Protein AF-A0A1A3H4J9-F1 (afdb_monomer_lite)

Foldseek 3Di:
DQCLLVQLLVCLVVLVLVSVVVSLVVLPVQQLHWHHHDPPGRTPAGSLCSNLSSCVSVVNNVSNVVSVVSRVVSVVVVVVVVVVVVD

Secondary structure (DSSP, 8-state):
-HHHHHHHHHHHHHT-HHHHHHHHHHHGGGTTSEEEETTTTEEEEEHHHHHHHHHHHTT-HHHHHHHHHHHHHHHHHHHHHHHTTT-

Radius of gyration: 13.66 Å; chains: 1; bounding box: 39×22×35 Å

Structure (mmCIF, N/CA/C/O backbone):
data_AF-A0A1A3H4J9-F1
#
_entry.id   AF-A0A1A3H4J9-F1
#
loop_
_atom_site.group_PDB
_atom_site.id
_atom_site.type_symbol
_atom_site.label_atom_id
_atom_site.label_alt_id
_atom_site.label_comp_id
_atom_site.label_asym_id
_atom_site.label_entity_id
_atom_site.label_seq_id
_atom_site.pdbx_PDB_ins_code
_atom_site.Cartn_x
_atom_site.Cartn_y
_atom_site.Cartn_z
_atom_site.occupancy
_atom_site.B_iso_or_equiv
_atom_site.auth_seq_id
_atom_site.auth_comp_id
_atom_site.auth_asym_id
_atom_site.auth_atom_id
_atom_site.pdbx_PDB_model_num
ATOM 1 N N . MET A 1 1 ? -7.877 -3.846 -10.311 1.00 54.94 1 MET A N 1
ATOM 2 C CA . MET A 1 1 ? -6.782 -3.327 -9.469 1.00 54.94 1 MET A CA 1
ATOM 3 C C . MET A 1 1 ? -6.282 -1.913 -9.766 1.00 54.94 1 MET A C 1
ATOM 5 O O . MET A 1 1 ? -5.810 -1.330 -8.801 1.00 54.94 1 MET A O 1
ATOM 9 N N . PRO A 1 2 ? -6.341 -1.318 -10.983 1.00 61.19 2 PRO A N 1
ATOM 10 C CA . PRO A 1 2 ? -5.651 -0.039 -11.214 1.00 61.19 2 PRO A CA 1
ATOM 11 C C . PRO A 1 2 ? -6.126 1.080 -10.274 1.00 61.19 2 PRO A C 1
ATOM 13 O O . PRO A 1 2 ? -5.330 1.781 -9.661 1.00 61.19 2 PRO A O 1
ATOM 16 N N . PHE A 1 3 ? -7.440 1.179 -10.068 1.00 80.88 3 PHE A N 1
ATOM 17 C CA . PHE A 1 3 ? -8.033 2.215 -9.221 1.00 80.88 3 PHE A CA 1
ATOM 18 C C . PHE A 1 3 ? -7.895 1.974 -7.711 1.00 80.88 3 PHE A C 1
ATOM 20 O O . PHE A 1 3 ? -8.140 2.898 -6.943 1.00 80.88 3 PHE A O 1
ATOM 27 N N . THR A 1 4 ? -7.521 0.774 -7.254 1.00 89.00 4 THR A N 1
ATOM 28 C CA . THR A 1 4 ? -7.518 0.447 -5.816 1.00 89.00 4 THR A CA 1
ATOM 29 C C . THR A 1 4 ? -6.453 1.248 -5.058 1.00 89.00 4 THR A C 1
ATOM 31 O O . THR A 1 4 ? -6.741 1.764 -3.981 1.00 89.00 4 THR A O 1
ATOM 34 N N . VAL A 1 5 ? -5.267 1.445 -5.650 1.00 92.69 5 VAL A N 1
ATOM 35 C CA . VAL A 1 5 ? -4.205 2.295 -5.075 1.00 92.69 5 VAL A CA 1
ATOM 36 C C . VAL A 1 5 ? -4.638 3.760 -4.985 1.00 92.69 5 VAL A C 1
ATOM 38 O O . VAL A 1 5 ? -4.441 4.408 -3.961 1.00 92.69 5 VAL A O 1
ATOM 41 N N . LEU A 1 6 ? -5.287 4.287 -6.027 1.00 91.44 6 LEU A N 1
ATOM 42 C CA . LEU A 1 6 ? -5.822 5.649 -5.985 1.00 91.44 6 LEU A CA 1
ATOM 43 C C . LEU A 1 6 ? -6.882 5.792 -4.883 1.00 91.44 6 LEU A C 1
ATOM 45 O O . LEU A 1 6 ? -6.863 6.759 -4.125 1.00 91.44 6 LEU A O 1
ATOM 49 N N . ARG A 1 7 ? -7.786 4.811 -4.773 1.00 93.25 7 ARG A N 1
ATOM 50 C CA . ARG A 1 7 ? -8.874 4.817 -3.789 1.00 93.25 7 ARG A CA 1
ATOM 51 C C . ARG A 1 7 ? -8.371 4.769 -2.352 1.00 93.25 7 ARG A C 1
ATOM 53 O O . ARG A 1 7 ? -8.878 5.537 -1.544 1.00 93.25 7 ARG A O 1
ATOM 60 N N . VAL A 1 8 ? -7.388 3.922 -2.028 1.00 95.81 8 VAL A N 1
ATOM 61 C CA . VAL A 1 8 ? -6.870 3.844 -0.649 1.00 95.81 8 VAL A CA 1
ATOM 62 C C . VAL A 1 8 ? -6.190 5.150 -0.232 1.00 95.81 8 VAL A C 1
ATOM 64 O O . VAL A 1 8 ? -6.430 5.638 0.868 1.00 95.81 8 VAL A O 1
ATOM 67 N N . ASN A 1 9 ? -5.424 5.771 -1.134 1.00 94.62 9 ASN A N 1
ATOM 68 C CA . ASN A 1 9 ? -4.763 7.047 -0.863 1.00 94.62 9 ASN A CA 1
ATOM 69 C C . ASN A 1 9 ? -5.776 8.190 -0.712 1.00 94.62 9 ASN A C 1
ATOM 71 O O . ASN A 1 9 ? -5.651 9.010 0.196 1.00 94.62 9 ASN A O 1
ATOM 75 N N . ALA A 1 10 ? -6.809 8.227 -1.560 1.00 95.31 10 ALA A N 1
ATOM 76 C CA . ALA A 1 10 ? -7.889 9.203 -1.438 1.00 95.31 10 ALA A CA 1
ATOM 77 C C . ALA A 1 10 ? -8.658 9.034 -0.117 1.00 95.31 10 ALA A C 1
ATOM 79 O O . ALA A 1 10 ? -8.894 10.016 0.582 1.00 95.31 10 ALA A O 1
ATOM 80 N N . ALA A 1 11 ? -9.005 7.799 0.251 1.00 97.62 11 ALA A N 1
ATOM 81 C CA . ALA A 1 11 ? -9.683 7.499 1.509 1.00 97.62 11 ALA A CA 1
ATOM 82 C C . ALA A 1 11 ? -8.847 7.923 2.726 1.00 97.62 11 ALA A C 1
ATOM 84 O O . ALA A 1 11 ? -9.371 8.571 3.629 1.00 97.62 11 ALA A O 1
ATOM 85 N N . ALA A 1 12 ? -7.538 7.645 2.714 1.00 97.31 12 ALA A N 1
ATOM 86 C CA . ALA A 1 12 ? -6.619 8.070 3.768 1.00 97.31 12 ALA A CA 1
ATOM 87 C C . ALA A 1 12 ? -6.569 9.599 3.901 1.00 97.31 12 ALA A C 1
ATOM 89 O O . ALA A 1 12 ? -6.684 10.120 5.009 1.00 97.31 12 ALA A O 1
ATOM 90 N N . ALA A 1 13 ? -6.481 10.324 2.781 1.00 96.81 13 ALA A N 1
ATOM 91 C CA . ALA A 1 13 ? -6.491 11.787 2.775 1.00 96.81 13 ALA A CA 1
ATOM 92 C C . ALA A 1 13 ? -7.815 12.386 3.290 1.00 96.81 13 ALA A C 1
ATOM 94 O O . ALA A 1 13 ? -7.813 13.461 3.886 1.00 96.81 13 ALA A O 1
ATOM 95 N N . MET A 1 14 ? -8.939 11.695 3.078 1.00 97.62 14 MET A N 1
ATOM 96 C CA . MET A 1 14 ? -10.262 12.101 3.568 1.00 97.62 14 MET A CA 1
ATOM 97 C C . MET A 1 14 ? -10.558 11.632 5.003 1.00 97.62 14 MET A C 1
ATOM 99 O O . MET A 1 14 ? -11.566 12.042 5.574 1.00 97.62 14 MET A O 1
ATOM 103 N N . GLY A 1 15 ? -9.710 10.781 5.591 1.00 97.38 15 GLY A N 1
ATOM 104 C CA . GLY A 1 15 ? -9.947 10.179 6.906 1.00 97.38 15 GLY A CA 1
ATOM 105 C C . GLY A 1 15 ? -11.021 9.083 6.920 1.00 97.38 15 GLY A C 1
ATOM 106 O O . GLY A 1 15 ? -11.504 8.723 7.993 1.00 97.38 15 GLY A O 1
ATOM 107 N N . ASP A 1 16 ? -11.394 8.532 5.761 1.00 98.44 16 ASP A N 1
ATOM 108 C CA . ASP A 1 16 ? -12.339 7.414 5.658 1.00 98.44 16 ASP A CA 1
ATOM 109 C C . ASP A 1 16 ? -11.632 6.091 5.988 1.00 98.44 16 ASP A C 1
ATOM 111 O O . ASP A 1 16 ? -11.153 5.360 5.118 1.00 98.44 16 ASP A O 1
ATOM 115 N N . LEU A 1 17 ? -11.514 5.801 7.285 1.00 98.44 17 LEU A N 1
ATOM 116 C CA . LEU A 1 17 ? -10.735 4.662 7.771 1.00 98.44 17 LEU A CA 1
ATOM 117 C C . LEU A 1 17 ? -11.343 3.302 7.402 1.00 98.44 17 LEU A C 1
ATOM 119 O O . LEU A 1 17 ? -10.609 2.316 7.329 1.00 98.44 17 LEU A O 1
ATOM 123 N N . ASP A 1 18 ? -12.653 3.224 7.170 1.00 98.25 18 ASP A N 1
ATOM 124 C CA . ASP A 1 18 ? -13.300 1.974 6.766 1.00 98.25 18 ASP A CA 1
ATOM 125 C C . ASP A 1 18 ? -12.982 1.646 5.307 1.00 98.25 18 ASP A C 1
ATOM 127 O O . ASP A 1 18 ? -12.583 0.516 5.002 1.00 98.25 18 ASP A O 1
ATOM 131 N N . GLU A 1 19 ? -13.036 2.646 4.424 1.00 97.94 19 GLU A N 1
ATOM 132 C CA . GLU A 1 19 ? -12.585 2.495 3.040 1.00 97.94 19 GLU A CA 1
ATOM 133 C C . GLU A 1 19 ? -11.075 2.207 2.979 1.00 97.94 19 GLU A C 1
ATOM 135 O O . GLU A 1 19 ? -10.657 1.327 2.220 1.00 97.94 19 GLU A O 1
ATOM 140 N N . VAL A 1 20 ? -10.255 2.854 3.822 1.00 98.50 20 VAL A N 1
ATOM 141 C CA . VAL A 1 20 ? -8.816 2.543 3.927 1.00 98.50 20 VAL A CA 1
ATOM 142 C C . VAL A 1 20 ? -8.598 1.071 4.269 1.00 98.50 20 VAL A C 1
ATOM 144 O O . VAL A 1 20 ? -7.854 0.395 3.561 1.00 98.50 20 VAL A O 1
ATOM 147 N N . ARG A 1 21 ? -9.259 0.541 5.309 1.00 98.31 21 ARG A N 1
ATOM 148 C CA . ARG A 1 21 ? -9.126 -0.877 5.696 1.00 98.31 21 ARG A CA 1
ATOM 149 C C . ARG A 1 21 ? -9.519 -1.809 4.559 1.00 98.31 21 ARG A C 1
ATOM 151 O O . ARG A 1 21 ? -8.794 -2.759 4.269 1.00 98.31 21 ARG A O 1
ATOM 158 N N . ALA A 1 22 ? -10.654 -1.537 3.922 1.00 97.25 22 ALA A N 1
ATOM 159 C CA . ALA A 1 22 ? -11.192 -2.403 2.886 1.00 97.25 22 ALA A CA 1
ATOM 160 C C . ALA A 1 22 ? -10.283 -2.444 1.647 1.00 97.25 22 ALA A C 1
ATOM 162 O O . ALA A 1 22 ? -9.998 -3.520 1.122 1.00 97.25 22 ALA A O 1
ATOM 163 N N . ARG A 1 23 ? -9.775 -1.288 1.202 1.00 96.56 23 ARG A N 1
ATOM 164 C CA . ARG A 1 23 ? -8.884 -1.215 0.035 1.00 96.56 23 ARG A CA 1
ATOM 165 C C . ARG A 1 23 ? -7.466 -1.687 0.352 1.00 96.56 23 ARG A C 1
ATOM 167 O O . ARG A 1 23 ? -6.864 -2.338 -0.495 1.00 96.56 23 ARG A O 1
ATOM 174 N N . ALA A 1 24 ? -6.946 -1.427 1.553 1.00 97.00 24 ALA A N 1
ATOM 175 C CA . ALA A 1 24 ? -5.649 -1.954 1.976 1.00 97.00 24 ALA A CA 1
ATOM 176 C C . ALA A 1 24 ? -5.643 -3.491 1.965 1.00 97.00 24 ALA A C 1
ATOM 178 O O . ALA A 1 24 ? -4.745 -4.088 1.379 1.00 97.00 24 ALA A O 1
ATOM 179 N N . ALA A 1 25 ? -6.696 -4.132 2.486 1.00 96.69 25 ALA A N 1
ATOM 180 C CA . ALA A 1 25 ? -6.823 -5.591 2.470 1.00 96.69 25 ALA A CA 1
ATOM 181 C C . ALA A 1 25 ? -6.815 -6.188 1.046 1.00 96.69 25 ALA A C 1
ATOM 183 O O . ALA A 1 25 ? -6.252 -7.257 0.819 1.00 96.69 25 ALA A O 1
ATOM 184 N N . GLU A 1 26 ? -7.402 -5.495 0.066 1.00 94.94 26 GLU A N 1
ATOM 185 C CA . GLU A 1 26 ? -7.337 -5.903 -1.345 1.00 94.94 26 GLU A CA 1
ATOM 186 C C . GLU A 1 26 ? -5.930 -5.758 -1.944 1.00 94.94 26 GLU A C 1
ATOM 188 O O . GLU A 1 26 ? -5.574 -6.496 -2.867 1.00 94.94 26 GLU A O 1
ATOM 193 N N . LEU A 1 27 ? -5.143 -4.801 -1.445 1.00 94.38 27 LEU A N 1
ATOM 194 C CA . LEU A 1 27 ? -3.800 -4.491 -1.932 1.00 94.38 27 LEU A CA 1
ATOM 195 C C . LEU A 1 27 ? -2.707 -5.388 -1.345 1.00 94.38 27 LEU A C 1
ATOM 197 O O . LEU A 1 27 ? -1.697 -5.568 -2.017 1.00 94.38 27 LEU A O 1
ATOM 201 N N . GLU A 1 28 ? -2.907 -5.999 -0.172 1.00 94.44 28 GLU A N 1
ATOM 202 C CA . GLU A 1 28 ? -1.905 -6.854 0.498 1.00 94.44 28 GLU A CA 1
ATOM 203 C C . GLU A 1 28 ? -1.282 -7.900 -0.435 1.00 94.44 28 GLU A C 1
ATOM 205 O O . GLU A 1 28 ? -0.064 -8.041 -0.523 1.00 94.44 28 GLU A O 1
ATOM 210 N N . ARG A 1 29 ? -2.113 -8.598 -1.221 1.00 93.69 29 ARG A N 1
ATOM 211 C CA . ARG A 1 29 ? -1.653 -9.638 -2.165 1.00 93.69 29 ARG A CA 1
ATOM 212 C C . ARG A 1 29 ? -0.777 -9.108 -3.311 1.00 93.69 29 ARG A C 1
ATOM 214 O O . ARG A 1 29 ? -0.274 -9.904 -4.099 1.00 93.69 29 ARG A O 1
ATOM 221 N N . TYR A 1 30 ? -0.685 -7.789 -3.456 1.00 93.50 30 TYR A N 1
ATOM 222 C CA . TYR A 1 30 ? 0.090 -7.085 -4.474 1.00 93.50 30 TYR A CA 1
ATOM 223 C C . TYR A 1 30 ? 1.284 -6.324 -3.876 1.00 93.50 30 TYR A C 1
ATOM 225 O O . TYR A 1 30 ? 1.968 -5.611 -4.613 1.00 93.50 30 TYR A O 1
ATOM 233 N N . SER A 1 31 ? 1.567 -6.476 -2.577 1.00 94.88 31 SER A N 1
ATOM 234 C CA . SER A 1 31 ? 2.826 -6.021 -1.976 1.00 94.88 31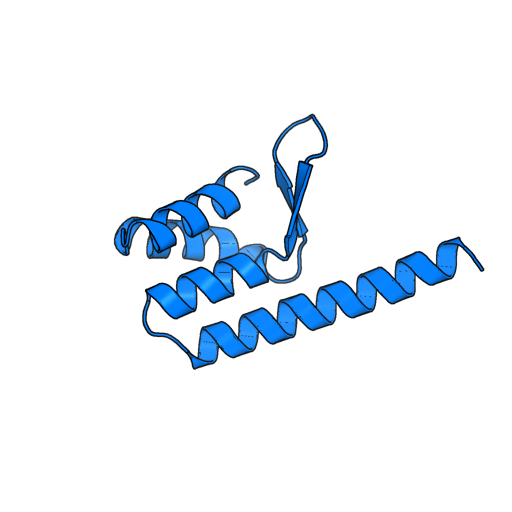 SER A CA 1
ATOM 235 C C . SER A 1 31 ? 4.028 -6.554 -2.774 1.00 94.88 31 SER A C 1
ATOM 237 O O . SER A 1 31 ? 4.023 -7.688 -3.262 1.00 94.88 31 SER A O 1
ATOM 239 N N . GLY A 1 32 ? 5.037 -5.707 -2.983 1.00 93.69 32 GLY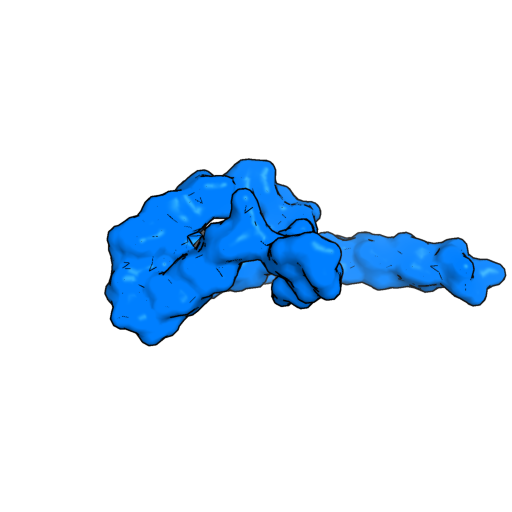 A N 1
ATOM 240 C CA . GLY A 1 32 ? 6.211 -5.987 -3.810 1.00 93.69 32 GLY A CA 1
ATOM 241 C C . GLY A 1 32 ? 6.017 -5.773 -5.317 1.00 93.69 32 GLY A C 1
ATOM 242 O O . GLY A 1 32 ? 6.924 -6.086 -6.092 1.00 93.69 32 GLY A O 1
ATOM 243 N N . SER A 1 33 ? 4.873 -5.237 -5.756 1.00 93.19 33 SER A N 1
ATOM 244 C CA . SER A 1 33 ? 4.590 -4.936 -7.168 1.00 93.19 33 SER A CA 1
ATOM 245 C C . SER A 1 33 ? 4.403 -3.438 -7.439 1.00 93.19 33 SER A C 1
ATOM 247 O O . SER A 1 33 ? 4.190 -2.645 -6.520 1.00 93.19 33 SER A O 1
ATOM 249 N N . ILE A 1 34 ? 4.475 -3.041 -8.716 1.00 91.12 34 ILE A N 1
ATOM 250 C CA . ILE A 1 34 ? 4.113 -1.690 -9.164 1.00 91.12 34 ILE A CA 1
ATOM 251 C C . ILE A 1 34 ? 2.654 -1.668 -9.621 1.00 91.12 34 ILE A C 1
ATOM 253 O O . ILE A 1 34 ? 2.236 -2.486 -10.441 1.00 91.12 34 ILE A O 1
ATOM 257 N N . ALA A 1 35 ? 1.898 -0.686 -9.134 1.00 89.06 35 ALA A N 1
ATOM 258 C CA . ALA A 1 35 ? 0.564 -0.384 -9.624 1.00 89.06 35 ALA A CA 1
ATOM 259 C C . ALA A 1 35 ? 0.602 0.549 -10.843 1.00 89.06 35 ALA A C 1
ATOM 261 O O . ALA A 1 35 ? 1.349 1.530 -10.877 1.00 89.06 35 ALA A O 1
ATOM 262 N N . GLY A 1 36 ? -0.278 0.278 -11.808 1.00 83.56 36 GLY A N 1
ATOM 263 C CA . GLY A 1 36 ? -0.595 1.169 -12.926 1.00 83.56 36 GLY A CA 1
ATOM 264 C C . GLY A 1 36 ? -2.088 1.495 -12.984 1.00 83.56 36 GLY A C 1
ATOM 265 O O . GLY A 1 36 ? -2.897 0.773 -12.407 1.00 83.56 36 GLY A O 1
ATOM 266 N N . LEU A 1 37 ? -2.451 2.570 -13.682 1.00 72.75 37 LEU A N 1
ATOM 267 C CA . LEU A 1 37 ? -3.801 3.070 -13.927 1.00 72.75 37 LEU A CA 1
ATOM 268 C C . LEU A 1 37 ? -4.144 2.963 -15.422 1.00 72.75 37 LEU A C 1
ATOM 270 O O . LEU A 1 37 ? -3.587 3.684 -16.242 1.00 72.75 37 LEU A O 1
ATOM 274 N N . GLY A 1 38 ? -5.121 2.112 -15.754 1.00 66.62 38 GLY A N 1
ATOM 275 C CA . GLY A 1 38 ? -5.791 2.097 -17.063 1.00 66.62 38 GLY A CA 1
ATOM 276 C C . GLY A 1 38 ? -4.941 1.673 -18.270 1.00 66.62 38 GLY A C 1
ATOM 277 O O . GLY A 1 38 ? -3.787 1.274 -18.141 1.00 66.62 38 GLY A O 1
ATOM 278 N N . VAL A 1 39 ? -5.567 1.727 -19.452 1.00 55.38 39 VAL A N 1
ATOM 279 C CA . VAL A 1 39 ? -4.996 1.321 -20.755 1.00 55.38 39 VAL A CA 1
ATOM 280 C C . VAL A 1 39 ? -3.925 2.280 -21.292 1.00 55.38 39 VAL A C 1
ATOM 282 O O . VAL A 1 39 ? -3.196 1.904 -22.203 1.00 55.38 39 VAL A O 1
ATOM 285 N N . ASP A 1 40 ? -3.758 3.453 -20.676 1.00 60.41 40 ASP A N 1
ATOM 286 C CA . ASP A 1 40 ? -2.845 4.507 -21.145 1.00 60.41 40 ASP A CA 1
ATOM 287 C C . ASP A 1 40 ? -1.511 4.566 -20.373 1.00 60.41 40 ASP A C 1
ATOM 289 O O . ASP A 1 40 ? -0.775 5.546 -20.456 1.00 60.41 40 ASP A O 1
ATOM 293 N N . GLY A 1 41 ? -1.172 3.519 -19.613 1.00 62.09 41 GLY A N 1
ATOM 294 C CA . GLY A 1 41 ? 0.187 3.338 -19.087 1.00 62.09 41 GLY A CA 1
ATOM 295 C C . GLY A 1 41 ? 0.589 4.261 -17.932 1.00 62.09 41 GLY A C 1
ATOM 296 O O . GLY A 1 41 ? 1.782 4.429 -17.676 1.00 62.09 41 GLY A O 1
ATOM 297 N N . LEU A 1 42 ? -0.365 4.849 -17.204 1.00 76.50 42 LEU A N 1
ATOM 298 C CA . LEU A 1 42 ? -0.037 5.676 -16.044 1.00 76.50 42 LEU A CA 1
ATOM 299 C C . LEU A 1 42 ? 0.444 4.796 -14.883 1.00 76.50 42 LEU A C 1
ATOM 301 O O . LEU A 1 42 ? -0.354 4.194 -14.173 1.00 76.50 42 LEU A O 1
ATOM 305 N N . MET A 1 43 ? 1.751 4.727 -14.663 1.00 79.56 43 MET A N 1
ATOM 306 C CA . MET A 1 43 ? 2.327 4.040 -13.505 1.00 79.56 43 MET A CA 1
ATOM 307 C C . MET A 1 43 ? 2.204 4.920 -12.259 1.00 79.56 43 MET A C 1
ATOM 309 O O . MET A 1 43 ? 2.593 6.084 -12.280 1.00 79.56 43 MET A O 1
ATOM 313 N N . VAL A 1 44 ? 1.655 4.369 -11.175 1.00 81.56 44 VAL A N 1
ATOM 314 C CA . VAL A 1 44 ? 1.437 5.099 -9.911 1.00 81.56 44 VAL A CA 1
ATOM 315 C C . VAL A 1 44 ? 2.606 4.907 -8.949 1.00 81.56 44 VAL A C 1
ATOM 317 O O . VAL A 1 44 ? 2.931 5.815 -8.192 1.00 81.56 44 VAL A O 1
ATOM 320 N N . GLY A 1 45 ? 3.260 3.745 -9.001 1.00 87.50 45 GLY A N 1
ATOM 321 C CA . GLY A 1 45 ? 4.394 3.399 -8.141 1.00 87.50 45 GLY A CA 1
ATOM 322 C C . GLY A 1 45 ? 4.176 2.095 -7.369 1.00 87.50 45 GLY A C 1
ATOM 323 O O . GLY A 1 45 ? 3.211 1.372 -7.643 1.00 87.50 45 GLY A O 1
ATOM 324 N N . PRO A 1 46 ? 5.083 1.749 -6.440 1.00 94.44 46 PRO A N 1
ATOM 325 C CA . PRO A 1 46 ? 4.951 0.567 -5.597 1.00 94.44 46 PRO A CA 1
ATOM 326 C C . PRO A 1 46 ? 3.630 0.548 -4.829 1.00 94.44 46 PRO A C 1
ATOM 328 O O . PRO A 1 46 ? 3.250 1.533 -4.196 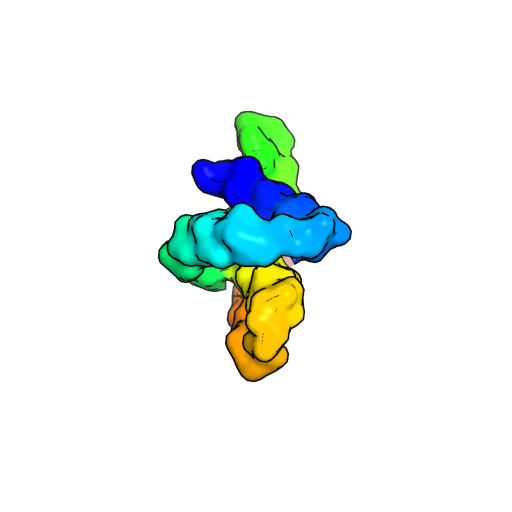1.00 94.44 46 PRO A O 1
ATOM 331 N N . VAL A 1 47 ? 2.956 -0.601 -4.833 1.00 95.44 47 VAL A N 1
ATOM 332 C CA . VAL A 1 47 ? 1.756 -0.823 -4.011 1.00 95.44 47 VAL A CA 1
ATOM 333 C C . VAL A 1 47 ? 2.061 -0.589 -2.529 1.00 95.44 47 VAL A C 1
ATOM 335 O O . VAL A 1 47 ? 1.228 -0.053 -1.801 1.00 95.44 47 VAL A O 1
ATOM 338 N N . ASP A 1 48 ? 3.276 -0.924 -2.100 1.00 97.88 48 ASP A N 1
ATOM 339 C CA . ASP A 1 48 ? 3.728 -0.761 -0.723 1.00 97.88 48 ASP A CA 1
ATOM 340 C C . ASP A 1 48 ? 3.756 0.702 -0.253 1.00 97.88 48 ASP A C 1
ATOM 342 O O . ASP A 1 48 ? 3.517 0.956 0.921 1.00 97.88 48 ASP A O 1
ATOM 346 N N . ASP A 1 49 ? 3.956 1.693 -1.130 1.00 97.19 49 ASP A N 1
ATOM 347 C CA . ASP A 1 49 ? 3.859 3.098 -0.698 1.00 97.19 49 ASP A CA 1
ATOM 348 C C . ASP A 1 49 ? 2.416 3.448 -0.282 1.00 97.19 49 ASP A C 1
ATOM 350 O O . ASP A 1 49 ? 2.194 4.168 0.692 1.00 97.19 49 ASP A O 1
ATOM 354 N N . ALA A 1 50 ? 1.419 2.889 -0.975 1.00 96.06 50 ALA A N 1
ATOM 355 C CA . ALA A 1 50 ? 0.010 3.077 -0.638 1.00 96.06 50 ALA A CA 1
ATOM 356 C C . ALA A 1 50 ? -0.396 2.286 0.617 1.00 96.06 50 ALA A C 1
ATOM 358 O O . ALA A 1 50 ? -1.147 2.793 1.450 1.00 96.06 50 ALA A O 1
ATOM 359 N N . LEU A 1 51 ? 0.137 1.070 0.792 1.00 98.06 51 LEU A N 1
ATOM 360 C CA . LEU A 1 51 ? -0.028 0.299 2.031 1.00 98.06 51 LEU A CA 1
ATOM 361 C C . LEU A 1 51 ? 0.626 1.007 3.225 1.00 98.06 51 LEU A C 1
ATOM 363 O O . LEU A 1 51 ? 0.054 1.018 4.313 1.00 98.06 51 LEU A O 1
ATOM 367 N N . ALA A 1 52 ? 1.767 1.673 3.027 1.00 98.50 52 ALA A N 1
ATOM 368 C CA . ALA A 1 52 ? 2.395 2.486 4.061 1.00 98.50 52 ALA A CA 1
ATOM 369 C C . ALA A 1 52 ? 1.511 3.671 4.477 1.00 98.50 52 ALA A C 1
ATOM 371 O O . ALA A 1 52 ? 1.291 3.872 5.671 1.00 98.50 52 ALA A O 1
ATOM 372 N N . GLY A 1 53 ? 0.962 4.415 3.510 1.00 97.75 53 GLY A N 1
ATOM 373 C CA . GLY A 1 53 ? 0.024 5.509 3.784 1.00 97.75 53 GLY A CA 1
ATOM 374 C C . GLY A 1 53 ? -1.255 5.031 4.484 1.00 97.75 53 GLY A C 1
ATOM 375 O O . GLY A 1 53 ? -1.719 5.656 5.437 1.00 97.75 53 GLY A O 1
ATOM 376 N N . ALA A 1 54 ? -1.788 3.876 4.080 1.00 98.19 54 ALA A N 1
ATOM 377 C CA . ALA A 1 54 ? -2.919 3.242 4.752 1.00 98.19 54 ALA A CA 1
ATOM 378 C C . ALA A 1 54 ? -2.584 2.853 6.201 1.00 98.19 54 ALA A C 1
ATOM 380 O O . ALA A 1 54 ? -3.359 3.128 7.116 1.00 98.19 54 ALA A O 1
ATOM 381 N N . ALA A 1 55 ? -1.419 2.245 6.431 1.00 98.50 55 ALA A N 1
ATOM 382 C CA . ALA A 1 55 ? -0.963 1.861 7.761 1.00 98.50 55 ALA A CA 1
ATOM 383 C C . ALA A 1 55 ? -0.773 3.082 8.678 1.00 98.50 55 ALA A C 1
ATOM 385 O O . ALA A 1 55 ? -1.179 3.037 9.839 1.00 98.50 55 ALA A O 1
ATOM 386 N N . GLU A 1 56 ? -0.244 4.195 8.163 1.00 98.50 56 GLU A N 1
ATOM 387 C CA . GLU A 1 56 ? -0.173 5.465 8.898 1.00 98.50 56 GLU A CA 1
ATOM 388 C C . GLU A 1 56 ? -1.559 5.976 9.297 1.00 98.50 56 GLU A C 1
ATOM 390 O O . GLU A 1 56 ? -1.791 6.246 10.476 1.00 98.50 56 GLU A O 1
ATOM 395 N N . ALA A 1 57 ? -2.496 6.043 8.344 1.00 98.31 57 ALA A N 1
ATOM 396 C CA . ALA A 1 57 ? -3.867 6.486 8.601 1.00 98.31 57 ALA A CA 1
ATOM 397 C C . ALA A 1 57 ? -4.583 5.607 9.642 1.00 98.31 57 ALA A C 1
ATOM 399 O O . ALA A 1 57 ? -5.408 6.089 10.416 1.00 98.31 57 ALA A O 1
ATOM 400 N N . LEU A 1 58 ? -4.239 4.318 9.699 1.00 98.19 58 LEU A N 1
ATOM 401 C CA . LEU A 1 58 ? -4.779 3.356 10.660 1.00 98.19 58 LEU A CA 1
ATOM 402 C C . LEU A 1 58 ? -4.022 3.309 11.996 1.00 98.19 58 LEU A C 1
ATOM 404 O O . LEU A 1 58 ? -4.359 2.480 12.844 1.00 98.19 58 LEU A O 1
ATOM 408 N N . GLY A 1 59 ? -3.014 4.163 12.199 1.00 98.25 59 GLY A N 1
ATOM 409 C CA . GLY A 1 59 ? -2.239 4.213 13.440 1.00 98.25 59 GLY A CA 1
ATOM 410 C C . GLY A 1 59 ? -1.303 3.016 13.637 1.00 98.25 59 GLY A C 1
ATOM 411 O O . GLY A 1 59 ? -1.057 2.611 14.772 1.00 98.25 59 GLY A O 1
ATOM 412 N N . ARG A 1 60 ? -0.785 2.436 12.547 1.00 98.31 60 ARG A N 1
ATOM 413 C CA . ARG A 1 60 ? 0.105 1.260 12.530 1.00 98.31 60 ARG A CA 1
ATOM 414 C C . ARG A 1 60 ? 1.505 1.636 12.020 1.00 98.31 60 ARG A C 1
ATOM 416 O O . ARG A 1 60 ? 1.861 1.340 10.879 1.00 98.31 60 ARG A O 1
ATOM 423 N N . PRO A 1 61 ? 2.327 2.321 12.833 1.00 97.56 61 PRO A N 1
ATOM 424 C CA . PRO A 1 61 ? 3.596 2.884 12.372 1.00 97.56 61 PRO A CA 1
ATOM 425 C C . PRO A 1 61 ? 4.665 1.833 12.036 1.00 97.56 61 PRO A C 1
ATOM 427 O O . PRO 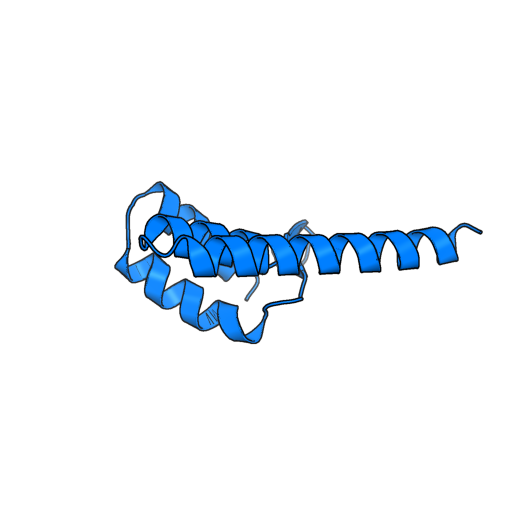A 1 61 ? 5.536 2.104 11.209 1.00 97.56 61 PRO A O 1
ATOM 430 N N . ASP A 1 62 ? 4.628 0.655 12.665 1.00 98.44 62 ASP A N 1
ATOM 431 C CA . ASP A 1 62 ? 5.558 -0.439 12.358 1.00 98.44 62 ASP A CA 1
ATOM 432 C C . ASP A 1 62 ? 5.274 -1.053 10.988 1.00 98.44 62 ASP A C 1
ATOM 434 O O . ASP A 1 62 ? 6.192 -1.179 10.175 1.00 98.44 62 ASP A O 1
ATOM 438 N N . ASP A 1 63 ? 4.001 -1.319 10.691 1.00 98.19 63 ASP A N 1
ATOM 439 C CA . ASP A 1 63 ? 3.560 -1.789 9.376 1.00 98.19 63 ASP A CA 1
ATOM 440 C C . ASP A 1 63 ? 3.935 -0.767 8.295 1.00 98.19 63 ASP A C 1
ATOM 442 O O . ASP A 1 63 ? 4.539 -1.115 7.281 1.00 98.19 63 ASP A O 1
ATOM 446 N N . ALA A 1 64 ? 3.693 0.525 8.548 1.00 98.56 64 ALA A N 1
ATOM 447 C CA . ALA A 1 64 ? 4.074 1.587 7.620 1.00 98.56 64 ALA A CA 1
ATOM 448 C C . ALA A 1 64 ? 5.580 1.587 7.313 1.00 98.56 64 ALA A C 1
ATOM 450 O O . ALA A 1 64 ? 5.982 1.723 6.156 1.00 98.56 64 ALA A O 1
ATOM 451 N N . ARG A 1 65 ? 6.432 1.405 8.332 1.00 98.62 65 ARG A N 1
ATOM 452 C CA . ARG A 1 65 ? 7.886 1.278 8.138 1.00 98.62 65 ARG A CA 1
ATOM 453 C C . ARG A 1 65 ? 8.246 0.046 7.311 1.00 98.62 65 ARG A C 1
ATOM 455 O O . ARG A 1 65 ? 9.110 0.147 6.438 1.00 98.62 65 ARG A O 1
ATOM 462 N N . ALA A 1 66 ? 7.605 -1.092 7.572 1.00 98.25 66 ALA A N 1
ATOM 463 C CA . ALA A 1 66 ? 7.848 -2.326 6.833 1.00 98.25 66 ALA A CA 1
ATOM 464 C C . ALA A 1 66 ? 7.509 -2.167 5.343 1.00 98.25 66 ALA A C 1
ATOM 466 O O . ALA A 1 66 ? 8.335 -2.502 4.491 1.00 98.25 66 ALA A O 1
ATOM 467 N N . TYR A 1 67 ? 6.362 -1.564 5.024 1.00 98.38 67 TYR A N 1
ATOM 468 C CA . TYR A 1 67 ? 5.968 -1.309 3.640 1.00 98.38 67 TYR A CA 1
ATOM 469 C C . TYR A 1 67 ? 6.896 -0.318 2.933 1.00 98.38 67 TYR A C 1
ATOM 471 O O . TYR A 1 67 ? 7.341 -0.587 1.819 1.00 98.38 67 TYR A O 1
ATOM 479 N N . ARG A 1 68 ? 7.299 0.785 3.582 1.00 98.44 68 ARG A N 1
ATOM 480 C CA . ARG A 1 68 ? 8.267 1.719 2.969 1.00 98.44 68 ARG A CA 1
ATOM 481 C C . ARG A 1 68 ? 9.591 1.032 2.625 1.00 98.44 68 ARG A C 1
ATOM 483 O O . ARG A 1 68 ? 10.144 1.268 1.552 1.00 98.44 68 ARG A O 1
ATOM 490 N N . LYS A 1 69 ? 10.066 0.136 3.497 1.00 98.25 69 LYS A N 1
ATOM 491 C CA . LYS A 1 69 ? 11.262 -0.675 3.237 1.00 98.25 69 LYS A CA 1
ATOM 492 C C . LYS A 1 69 ? 11.067 -1.623 2.047 1.00 98.25 69 LYS A C 1
ATOM 494 O O . LYS A 1 69 ? 11.976 -1.766 1.232 1.00 98.25 69 LYS A O 1
ATOM 499 N N . ALA A 1 70 ? 9.898 -2.253 1.921 1.00 97.00 70 ALA A N 1
ATOM 500 C CA . ALA A 1 70 ? 9.577 -3.106 0.776 1.00 97.00 70 ALA A CA 1
ATOM 501 C C . ALA A 1 70 ? 9.546 -2.309 -0.543 1.00 97.00 70 ALA A C 1
ATOM 503 O O . ALA A 1 70 ? 10.154 -2.726 -1.531 1.00 97.00 70 ALA A O 1
ATOM 504 N N . ALA A 1 71 ? 8.932 -1.123 -0.535 1.00 97.25 71 ALA A N 1
ATOM 505 C CA . ALA A 1 71 ? 8.901 -0.220 -1.683 1.00 97.25 71 ALA A CA 1
ATOM 506 C C . ALA A 1 71 ? 10.314 0.208 -2.126 1.00 97.25 71 ALA A C 1
ATOM 508 O O . ALA A 1 71 ? 10.625 0.231 -3.318 1.00 97.25 71 ALA A O 1
ATOM 509 N N . GLU A 1 72 ? 11.193 0.529 -1.172 1.00 97.75 72 GLU A N 1
ATOM 510 C CA . GLU A 1 72 ? 12.592 0.886 -1.434 1.00 97.75 72 GLU A CA 1
ATOM 511 C C . GLU A 1 72 ? 13.403 -0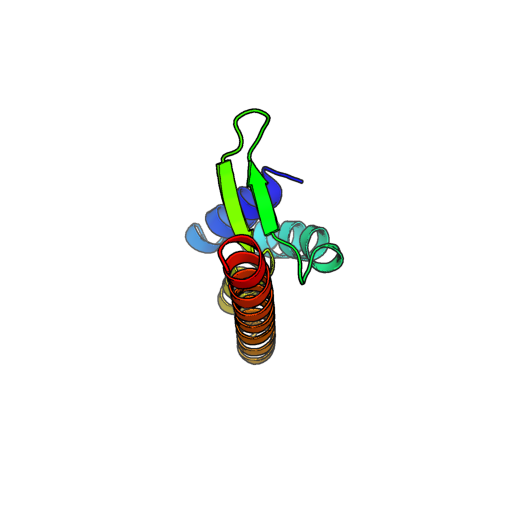.282 -2.011 1.00 97.75 72 GLU A C 1
ATOM 513 O O . GLU A 1 72 ? 14.167 -0.096 -2.964 1.00 97.75 72 GLU A O 1
ATOM 518 N N . ALA A 1 73 ? 13.195 -1.496 -1.496 1.00 96.50 73 ALA A N 1
ATOM 519 C CA . ALA A 1 73 ? 13.820 -2.699 -2.037 1.00 96.50 73 ALA A CA 1
ATOM 520 C C . ALA A 1 73 ? 13.377 -2.962 -3.487 1.00 96.50 73 ALA A C 1
ATOM 522 O O . ALA A 1 73 ? 14.212 -3.262 -4.344 1.00 96.50 73 ALA A O 1
ATOM 523 N N . LEU A 1 74 ? 12.083 -2.788 -3.785 1.00 95.81 74 LEU A N 1
ATOM 524 C CA . LEU A 1 74 ? 11.558 -2.912 -5.144 1.00 95.81 74 LEU A CA 1
ATOM 525 C C . LEU A 1 74 ? 12.183 -1.875 -6.084 1.00 95.81 74 LEU A C 1
ATOM 527 O O . LEU A 1 74 ? 12.669 -2.239 -7.153 1.00 95.81 74 LEU A O 1
ATOM 531 N N . ARG A 1 75 ? 12.214 -0.600 -5.674 1.00 94.44 75 ARG A N 1
ATOM 532 C CA . ARG A 1 75 ? 12.852 0.480 -6.444 1.00 94.44 75 ARG A CA 1
ATOM 533 C C . ARG A 1 75 ? 14.321 0.181 -6.733 1.00 94.44 75 ARG A C 1
ATOM 535 O O . ARG A 1 75 ? 14.747 0.315 -7.875 1.00 94.44 75 ARG A O 1
ATOM 542 N N . SER A 1 76 ? 15.070 -0.267 -5.726 1.00 96.06 76 SER A N 1
ATOM 543 C CA . SER A 1 76 ? 16.490 -0.612 -5.867 1.00 96.06 76 SER A CA 1
ATOM 544 C C . SER A 1 76 ? 16.714 -1.744 -6.871 1.00 96.06 76 SER A C 1
ATOM 546 O O . SER A 1 76 ? 17.582 -1.637 -7.734 1.00 96.06 76 SER A O 1
ATOM 548 N N . ARG A 1 77 ? 15.900 -2.807 -6.806 1.00 95.00 77 ARG A N 1
ATOM 549 C CA . ARG A 1 77 ? 15.972 -3.925 -7.758 1.00 95.00 77 ARG A CA 1
ATOM 550 C C . ARG A 1 77 ? 15.675 -3.472 -9.187 1.00 95.00 77 ARG A C 1
ATOM 552 O O . ARG A 1 77 ? 16.431 -3.797 -10.093 1.00 95.00 77 ARG A O 1
ATOM 559 N N . LEU A 1 78 ? 14.608 -2.698 -9.379 1.00 92.69 78 LEU A N 1
ATOM 560 C CA . LEU A 1 78 ? 14.220 -2.207 -10.702 1.00 92.69 78 LEU A CA 1
ATOM 561 C C . LEU A 1 78 ? 15.253 -1.244 -11.291 1.00 92.69 78 LEU A C 1
ATOM 563 O O . LEU A 1 78 ? 15.503 -1.291 -12.489 1.00 92.69 78 LEU A O 1
ATOM 567 N N . ALA A 1 79 ? 15.875 -0.398 -10.467 1.00 93.00 79 ALA A N 1
ATOM 568 C CA . ALA A 1 79 ? 16.9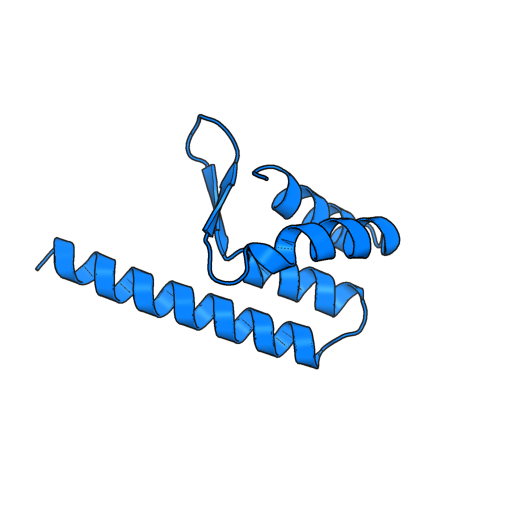55 0.477 -10.910 1.00 93.00 79 ALA A CA 1
ATOM 569 C C . ALA A 1 79 ? 18.181 -0.325 -11.377 1.00 93.00 79 ALA A C 1
ATOM 571 O O . ALA A 1 79 ? 18.748 -0.017 -12.423 1.00 93.00 79 ALA A O 1
ATOM 572 N N . ALA A 1 80 ? 18.560 -1.375 -10.641 1.00 95.62 80 ALA A N 1
ATOM 573 C CA . ALA A 1 80 ? 19.650 -2.265 -11.036 1.00 95.62 80 ALA A CA 1
ATOM 574 C C . ALA A 1 80 ? 19.341 -3.016 -12.343 1.00 95.62 80 ALA A C 1
ATOM 576 O O . ALA A 1 80 ? 20.190 -3.084 -13.228 1.00 95.62 80 ALA A O 1
ATOM 577 N N . GLU A 1 81 ? 18.117 -3.534 -12.493 1.00 93.19 81 GLU A N 1
ATOM 578 C CA . GLU A 1 81 ? 17.665 -4.166 -13.740 1.00 93.19 81 GLU A CA 1
ATOM 579 C C . GLU A 1 81 ? 17.678 -3.163 -14.907 1.00 93.19 81 GLU A C 1
ATOM 581 O O . GLU A 1 81 ? 18.194 -3.475 -15.976 1.00 93.19 81 GLU A O 1
ATOM 586 N N . ALA A 1 82 ? 17.188 -1.937 -14.703 1.00 92.25 82 ALA A N 1
ATOM 587 C CA . ALA A 1 82 ? 17.179 -0.897 -15.731 1.00 92.25 82 ALA A CA 1
ATOM 588 C C . ALA A 1 82 ? 18.587 -0.523 -16.223 1.00 92.25 82 ALA A C 1
ATOM 590 O O . ALA A 1 82 ? 18.786 -0.369 -17.427 1.00 92.25 82 ALA A O 1
ATOM 591 N N . LEU A 1 83 ? 19.559 -0.413 -15.311 1.00 94.00 83 LEU A N 1
ATOM 592 C CA . LEU A 1 83 ? 20.961 -0.155 -15.658 1.00 94.00 83 LEU A CA 1
ATOM 593 C C . LEU A 1 83 ? 21.542 -1.272 -16.537 1.00 94.00 83 LEU A C 1
ATOM 595 O O . LEU A 1 83 ? 22.207 -0.980 -17.522 1.00 94.00 83 LEU A O 1
ATOM 599 N N . SER A 1 84 ? 21.198 -2.536 -16.265 1.00 91.94 84 SER A N 1
ATOM 600 C CA . SER A 1 84 ? 21.680 -3.674 -17.065 1.00 91.94 84 SER A CA 1
ATOM 601 C C . SER A 1 84 ? 21.203 -3.693 -18.524 1.00 91.94 84 SER A C 1
ATOM 603 O O . SER A 1 84 ? 21.734 -4.459 -19.321 1.00 91.94 84 SER A O 1
ATOM 605 N N . PHE A 1 85 ? 20.203 -2.881 -18.885 1.00 90.12 85 PHE A N 1
ATOM 606 C CA . PHE A 1 85 ? 19.728 -2.756 -20.267 1.00 90.12 85 PHE A CA 1
ATOM 607 C C . PHE A 1 85 ? 20.411 -1.639 -21.061 1.00 90.12 85 PHE A C 1
ATOM 609 O O . PHE A 1 85 ? 20.190 -1.551 -22.270 1.00 90.12 85 PHE A O 1
ATOM 616 N N . ILE A 1 86 ? 21.167 -0.761 -20.398 1.00 91.38 86 ILE A N 1
ATOM 617 C CA . ILE A 1 86 ? 21.854 0.372 -21.036 1.00 91.38 86 ILE A CA 1
ATOM 618 C C . ILE A 1 86 ? 23.387 0.263 -20.988 1.00 91.38 86 ILE A C 1
ATOM 620 O O . ILE A 1 86 ? 24.049 1.114 -21.583 1.00 91.38 86 ILE A O 1
ATOM 624 N N . ASP A 1 87 ? 23.914 -0.770 -20.324 1.00 63.62 87 ASP A N 1
ATOM 625 C CA . ASP A 1 87 ? 25.315 -1.220 -20.374 1.00 63.62 87 ASP A CA 1
ATOM 626 C C . ASP A 1 87 ? 25.532 -2.248 -21.503 1.00 63.62 87 ASP A C 1
ATOM 628 O O . ASP A 1 87 ? 26.610 -2.206 -22.143 1.00 63.62 87 ASP A O 1
#

Sequence (87 aa):
MPFTVLRVNAAAAMGDLDEVRARAAELERYSGSIAGLGVDGLMVGPVDDALAGAAEALGRPDDARAYRKAAEALRSRLAAEALSFID

Organism: Mycolicibacterium mucogenicum (NCBI:txid56689)

pLDDT: mean 91.82, std 10.55, range [54.94, 98.62]